Protein AF-A0A0F9MUR9-F1 (afdb_monomer_lite)

Radius of gyration: 15.4 Å; chains: 1; bounding box: 38×28×41 Å

Foldseek 3Di:
DDVLLVVLVVLLVVLLVLLVVQLVVLQVQQCPDPVRQQDWDFDDPQAQDRSDVVSVVVLVVSLVVNCVSCVVCNCLSPDGFGGDGDTDGSNVSSCRGSVSSVVSSVVSVCVSVVVD

Structure (mmCIF, N/CA/C/O backbone):
data_AF-A0A0F9MUR9-F1
#
_entry.id   AF-A0A0F9MUR9-F1
#
loop_
_atom_site.group_PDB
_atom_site.id
_atom_site.type_symbol
_atom_site.label_atom_id
_atom_site.label_alt_id
_atom_site.label_comp_id
_atom_site.label_asym_id
_atom_site.label_entity_id
_atom_site.label_seq_id
_atom_site.pdbx_PDB_ins_code
_atom_site.Cartn_x
_atom_site.Cartn_y
_atom_site.Cartn_z
_atom_site.occupancy
_atom_site.B_iso_or_equiv
_atom_site.auth_seq_id
_atom_site.auth_comp_id
_atom_site.auth_asym_id
_atom_site.auth_atom_id
_atom_site.pdbx_PDB_model_num
ATOM 1 N N . MET A 1 1 ? -16.560 13.006 21.419 1.00 48.56 1 MET A N 1
ATOM 2 C CA . MET A 1 1 ? -15.510 12.452 20.541 1.00 48.56 1 MET A CA 1
ATOM 3 C C . MET A 1 1 ? -14.579 11.623 21.405 1.00 48.56 1 MET A C 1
ATOM 5 O O . MET A 1 1 ? -13.938 12.202 22.280 1.00 48.56 1 MET A O 1
ATOM 9 N N . ASN A 1 2 ? -14.555 10.297 21.239 1.00 48.28 2 ASN A N 1
ATOM 10 C CA . ASN A 1 2 ? -13.621 9.471 22.002 1.00 48.28 2 ASN A CA 1
ATOM 11 C C . ASN A 1 2 ? -12.178 9.800 21.569 1.00 48.28 2 ASN A C 1
ATOM 13 O O . ASN A 1 2 ? -11.898 9.897 20.371 1.00 48.28 2 ASN A O 1
ATOM 17 N N . PRO A 1 3 ? -11.221 9.944 22.502 1.00 51.91 3 PRO A N 1
ATOM 18 C CA . PRO A 1 3 ? -9.810 10.156 22.160 1.00 51.91 3 PRO A CA 1
ATOM 19 C C . PRO A 1 3 ? -9.231 9.047 21.261 1.00 51.91 3 PRO A C 1
ATOM 21 O O . PRO A 1 3 ? -8.305 9.275 20.474 1.00 51.91 3 PRO A O 1
ATOM 24 N N . GLU A 1 4 ? -9.792 7.839 21.356 1.00 56.44 4 GLU A N 1
ATOM 25 C CA . GLU A 1 4 ? -9.392 6.684 20.555 1.00 56.44 4 GLU A CA 1
ATOM 26 C C . GLU A 1 4 ? -9.826 6.797 19.091 1.00 56.44 4 GLU A C 1
ATOM 28 O O . GLU A 1 4 ? -8.989 6.578 18.213 1.00 56.44 4 GLU A O 1
ATOM 33 N N . GLU A 1 5 ? -11.057 7.246 18.825 1.00 61.59 5 GLU A N 1
ATOM 34 C CA . GLU A 1 5 ? -11.555 7.561 17.474 1.00 61.59 5 GLU A CA 1
ATOM 35 C C . GLU A 1 5 ? -10.678 8.630 16.807 1.00 61.59 5 GLU A C 1
ATOM 37 O O . GLU A 1 5 ? -10.310 8.502 15.640 1.00 61.59 5 GLU A O 1
ATOM 42 N N . SER A 1 6 ? -10.232 9.636 17.572 1.00 77.25 6 SER A N 1
ATOM 43 C CA . SER A 1 6 ? -9.308 10.664 17.070 1.00 77.25 6 SER A CA 1
ATOM 44 C C . SER A 1 6 ? -7.940 10.088 16.694 1.00 77.25 6 SER A C 1
ATOM 46 O O . SER A 1 6 ? -7.337 10.512 15.709 1.00 77.25 6 SER A O 1
ATOM 48 N N . THR A 1 7 ? -7.432 9.109 17.448 1.00 89.81 7 THR A N 1
ATOM 49 C CA . THR A 1 7 ? -6.118 8.513 17.158 1.00 89.81 7 THR A CA 1
ATOM 50 C C . THR A 1 7 ? -6.185 7.542 15.980 1.00 89.81 7 THR A C 1
ATOM 52 O O . THR A 1 7 ? -5.284 7.542 15.145 1.00 89.81 7 THR A O 1
ATOM 55 N N . VAL A 1 8 ? -7.247 6.735 15.885 1.00 93.25 8 VAL A N 1
ATOM 56 C CA . VAL A 1 8 ? -7.473 5.839 14.741 1.00 93.25 8 VAL A CA 1
ATOM 57 C C . VAL A 1 8 ? -7.647 6.650 13.458 1.00 93.25 8 VAL A C 1
ATOM 59 O O . VAL A 1 8 ? -6.939 6.388 12.490 1.00 93.25 8 VAL A O 1
ATOM 62 N N . GLY A 1 9 ? -8.493 7.686 13.471 1.00 91.62 9 GLY A N 1
ATOM 63 C CA . GLY A 1 9 ? -8.688 8.563 12.315 1.00 91.62 9 GLY A CA 1
ATOM 64 C C . GLY A 1 9 ? -7.391 9.232 11.846 1.00 91.62 9 GLY A C 1
ATOM 65 O O . GLY A 1 9 ? -7.106 9.245 10.651 1.00 91.62 9 GLY A O 1
ATOM 66 N N . LYS A 1 10 ? -6.547 9.703 12.778 1.00 94.00 10 LYS A N 1
ATOM 67 C CA . LYS A 1 10 ? -5.217 10.257 12.455 1.00 94.00 10 LYS A CA 1
ATOM 68 C C . LYS A 1 10 ? -4.294 9.233 11.797 1.00 94.00 10 LYS A C 1
ATOM 70 O O . LYS A 1 10 ? -3.643 9.563 10.815 1.00 94.00 10 LYS A O 1
ATOM 75 N N . LEU A 1 11 ? -4.248 8.004 12.312 1.00 97.00 11 LEU A N 1
ATOM 76 C CA . LEU A 1 11 ? -3.419 6.939 11.739 1.00 97.00 11 LEU A CA 1
ATOM 77 C C . LEU A 1 11 ? -3.897 6.529 10.339 1.00 97.00 11 LEU A C 1
ATOM 79 O O . LEU A 1 11 ? -3.074 6.270 9.468 1.00 97.00 11 LEU A O 1
ATOM 83 N N . ILE A 1 12 ? -5.212 6.483 10.109 1.00 96.00 12 ILE A N 1
ATOM 84 C CA . ILE A 1 12 ? -5.789 6.192 8.790 1.00 96.00 12 ILE A CA 1
ATOM 85 C C . ILE A 1 12 ? -5.447 7.312 7.793 1.00 96.00 12 ILE A C 1
ATOM 87 O O . ILE A 1 12 ? -4.997 7.021 6.685 1.00 96.00 12 ILE A O 1
ATOM 91 N N . ALA A 1 13 ? -5.588 8.579 8.196 1.00 94.25 13 ALA A N 1
ATOM 92 C CA . ALA A 1 13 ? -5.202 9.725 7.371 1.00 94.25 13 ALA A CA 1
ATOM 93 C C . ALA A 1 13 ? -3.695 9.726 7.053 1.00 94.25 13 ALA A C 1
ATOM 95 O O . ALA A 1 13 ? -3.311 9.852 5.892 1.00 94.25 13 ALA A O 1
ATOM 96 N N . GLU A 1 14 ? -2.841 9.485 8.056 1.00 96.62 14 GLU A N 1
ATOM 97 C CA . GLU A 1 14 ? -1.391 9.358 7.861 1.00 96.62 14 GLU A CA 1
ATOM 98 C C . GLU A 1 14 ? -1.057 8.208 6.898 1.00 96.62 14 GLU A C 1
ATOM 100 O O . GLU A 1 14 ? -0.162 8.329 6.057 1.00 96.62 14 GLU A O 1
ATOM 105 N N . TRP A 1 15 ? -1.783 7.088 6.977 1.00 98.00 15 TRP A N 1
ATOM 106 C CA . TRP A 1 15 ? -1.577 5.975 6.056 1.00 98.00 15 TRP A CA 1
ATOM 107 C C . TRP A 1 15 ? -1.893 6.376 4.612 1.00 98.00 15 TRP A C 1
ATOM 109 O O . TRP A 1 15 ? -1.095 6.085 3.717 1.00 98.00 15 TRP A O 1
ATOM 119 N N . LEU A 1 16 ? -2.997 7.090 4.376 1.00 96.62 16 LEU A N 1
ATOM 120 C CA . LEU A 1 16 ? -3.341 7.592 3.045 1.00 96.62 16 LEU A CA 1
ATOM 121 C C . LEU A 1 16 ? -2.235 8.494 2.477 1.00 96.62 16 LEU A C 1
ATOM 123 O O . LEU A 1 16 ? -1.804 8.312 1.338 1.00 96.62 16 LEU A O 1
ATOM 127 N N . GLU A 1 17 ? -1.713 9.415 3.287 1.00 97.12 17 GLU A N 1
ATOM 128 C CA . GLU A 1 17 ? -0.604 10.285 2.887 1.00 97.12 17 GLU A CA 1
ATOM 129 C C . GLU A 1 17 ? 0.663 9.488 2.546 1.00 97.12 17 GLU A C 1
ATOM 131 O O . GLU A 1 17 ? 1.325 9.762 1.543 1.00 97.12 17 GLU A O 1
ATOM 136 N N . VAL A 1 18 ? 1.001 8.471 3.348 1.00 97.62 18 VAL A N 1
ATOM 137 C CA . VAL A 1 18 ? 2.154 7.592 3.092 1.00 97.62 18 VAL A CA 1
ATOM 138 C C . VAL A 1 18 ? 1.979 6.790 1.801 1.00 97.62 18 VAL A C 1
ATOM 140 O O . VAL A 1 18 ? 2.956 6.621 1.071 1.00 97.62 18 VAL A O 1
ATOM 143 N N . ILE A 1 19 ? 0.762 6.334 1.487 1.00 97.00 19 ILE A N 1
ATOM 144 C CA . ILE A 1 19 ? 0.438 5.664 0.217 1.00 97.00 19 ILE A CA 1
ATOM 145 C C . ILE A 1 19 ? 0.682 6.617 -0.958 1.00 97.00 19 ILE A C 1
ATOM 147 O O . ILE A 1 19 ? 1.396 6.257 -1.893 1.00 97.00 19 ILE A O 1
ATOM 151 N N . MET A 1 20 ? 0.167 7.849 -0.892 1.00 97.25 20 MET A N 1
ATOM 152 C CA . MET A 1 20 ? 0.345 8.849 -1.953 1.00 97.25 20 MET A CA 1
ATOM 153 C C . MET A 1 20 ? 1.822 9.217 -2.157 1.00 97.25 20 MET A C 1
ATOM 155 O O . MET A 1 20 ? 2.316 9.229 -3.288 1.00 97.25 20 MET A O 1
ATOM 159 N N . GLN A 1 21 ? 2.551 9.463 -1.063 1.00 97.88 21 GLN A N 1
ATOM 160 C CA . GLN A 1 21 ? 3.990 9.744 -1.097 1.00 97.88 21 GLN A CA 1
ATOM 161 C C . GLN A 1 21 ? 4.779 8.561 -1.664 1.00 97.88 21 GLN A C 1
ATOM 163 O O . GLN A 1 21 ? 5.666 8.755 -2.494 1.00 97.88 21 GLN A O 1
ATOM 168 N N . GLY A 1 22 ? 4.444 7.337 -1.251 1.00 97.62 22 GLY A N 1
ATOM 169 C CA . GLY A 1 22 ? 5.097 6.125 -1.730 1.00 97.62 22 GLY A CA 1
ATOM 170 C C . GLY A 1 22 ? 4.863 5.889 -3.218 1.00 97.62 22 GLY A C 1
ATOM 171 O O . GLY A 1 22 ? 5.808 5.558 -3.933 1.00 97.62 22 GLY A O 1
ATOM 172 N N . ALA A 1 23 ? 3.643 6.116 -3.709 1.00 97.44 23 ALA A N 1
ATOM 173 C CA . ALA A 1 23 ? 3.323 5.993 -5.127 1.00 97.44 23 ALA A CA 1
ATOM 174 C C . ALA A 1 23 ? 4.118 6.997 -5.969 1.00 97.44 23 ALA A C 1
ATOM 176 O O . ALA A 1 23 ? 4.643 6.648 -7.027 1.00 97.44 23 ALA A O 1
ATOM 177 N N . HIS A 1 24 ? 4.248 8.239 -5.498 1.00 97.81 24 HIS A N 1
ATOM 178 C CA . HIS A 1 24 ? 5.084 9.241 -6.152 1.00 97.81 24 HIS A CA 1
ATOM 179 C C . HIS A 1 24 ? 6.568 8.840 -6.132 1.00 97.81 24 HIS A C 1
ATOM 181 O O . HIS A 1 24 ? 7.192 8.726 -7.186 1.00 97.81 24 HIS A O 1
ATOM 187 N N . GLN A 1 25 ? 7.124 8.539 -4.955 1.00 98.12 25 GLN A N 1
ATOM 188 C CA . GLN A 1 25 ? 8.546 8.221 -4.806 1.00 98.12 25 GLN A CA 1
ATOM 189 C C . GLN A 1 25 ? 8.945 6.933 -5.535 1.00 98.12 25 GLN A C 1
ATOM 191 O O . GLN A 1 25 ? 10.032 6.860 -6.108 1.00 98.12 25 GLN A O 1
ATOM 196 N N . SER A 1 26 ? 8.070 5.928 -5.560 1.00 97.62 26 SER A N 1
ATOM 197 C CA . SER A 1 26 ? 8.301 4.695 -6.311 1.00 97.62 26 SER A CA 1
ATOM 198 C C . SER A 1 26 ? 8.364 4.951 -7.814 1.00 97.62 26 SER A C 1
ATOM 200 O O . SER A 1 26 ? 9.225 4.374 -8.475 1.00 97.62 26 SER A O 1
ATOM 202 N N . ARG A 1 27 ? 7.534 5.858 -8.356 1.00 97.81 27 ARG A N 1
ATOM 203 C CA . ARG A 1 27 ? 7.632 6.278 -9.766 1.00 97.81 27 ARG A CA 1
ATOM 204 C C . ARG A 1 27 ? 8.941 7.010 -10.039 1.00 97.81 27 ARG A C 1
ATOM 206 O O . ARG A 1 27 ? 9.597 6.718 -11.033 1.00 97.81 27 ARG A O 1
ATOM 213 N N . GLU A 1 28 ? 9.362 7.900 -9.144 1.00 97.88 28 GLU A N 1
ATOM 214 C CA . GLU A 1 28 ? 10.650 8.597 -9.269 1.00 97.88 28 GLU A CA 1
ATOM 215 C C . GLU A 1 28 ? 11.852 7.645 -9.179 1.00 97.88 28 GLU A C 1
ATOM 217 O O . GLU A 1 28 ? 12.851 7.838 -9.870 1.00 97.88 28 GLU A O 1
ATOM 222 N N . ASN A 1 29 ? 11.763 6.590 -8.368 1.00 96.81 29 ASN A N 1
ATOM 223 C CA . ASN A 1 29 ? 12.795 5.556 -8.296 1.00 96.81 29 ASN A CA 1
ATOM 224 C C . ASN A 1 29 ? 12.786 4.668 -9.547 1.00 96.81 29 ASN A C 1
ATOM 226 O O . ASN A 1 29 ? 13.850 4.379 -10.089 1.00 96.81 29 ASN A O 1
ATOM 230 N N . ALA A 1 30 ? 11.604 4.292 -10.043 1.00 96.31 30 ALA A N 1
ATOM 231 C CA . ALA A 1 30 ? 11.453 3.511 -11.265 1.00 96.31 30 ALA A CA 1
ATOM 232 C C . ALA A 1 30 ? 12.011 4.245 -12.490 1.00 96.31 30 ALA A C 1
ATOM 234 O O . ALA A 1 30 ? 12.726 3.643 -13.278 1.00 96.31 30 ALA A O 1
ATOM 235 N N . LYS A 1 31 ? 11.778 5.559 -12.623 1.00 96.06 31 LYS A N 1
ATOM 236 C CA . LYS A 1 31 ? 12.330 6.389 -13.715 1.00 96.06 31 LYS A CA 1
ATOM 237 C C . LYS A 1 31 ? 13.861 6.364 -13.814 1.00 96.06 31 LYS A C 1
ATOM 239 O O . LYS A 1 31 ? 14.390 6.666 -14.874 1.00 96.06 31 LYS A O 1
ATOM 244 N N . LYS A 1 32 ? 14.563 6.027 -12.728 1.00 95.25 32 LYS A N 1
A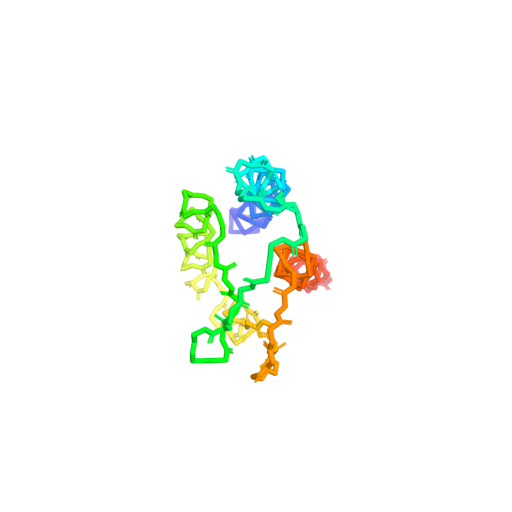TOM 245 C CA . LYS A 1 32 ? 16.034 5.936 -12.678 1.00 95.25 32 LYS A CA 1
ATOM 246 C C . LYS A 1 32 ? 16.566 4.549 -13.063 1.00 95.25 32 LYS A C 1
ATOM 248 O O . LYS A 1 32 ? 17.778 4.356 -13.085 1.00 95.25 32 LYS A O 1
ATOM 253 N N . MET A 1 33 ? 15.685 3.578 -13.301 1.00 94.50 33 MET A N 1
ATOM 254 C CA . MET A 1 33 ? 16.038 2.237 -13.779 1.00 94.50 33 MET A CA 1
ATOM 255 C C . MET A 1 33 ? 16.316 2.250 -15.291 1.00 94.50 33 MET A C 1
ATOM 257 O O . MET A 1 33 ? 15.978 3.222 -15.964 1.00 94.50 33 MET A O 1
ATOM 261 N N . SER A 1 34 ? 16.908 1.175 -15.829 1.00 91.12 34 SER A N 1
ATOM 262 C CA . SER A 1 34 ? 17.338 1.089 -17.238 1.00 91.12 34 SER A CA 1
ATOM 263 C C . SER A 1 34 ? 16.230 1.422 -18.238 1.00 91.12 34 SER A C 1
ATOM 265 O O . SER A 1 34 ? 16.448 2.241 -19.123 1.00 91.12 34 SER A O 1
ATOM 267 N N . ASP A 1 35 ? 15.037 0.856 -18.039 1.00 93.62 35 ASP A N 1
ATOM 268 C CA . ASP A 1 35 ? 13.868 1.065 -18.905 1.00 93.62 35 ASP A CA 1
ATOM 269 C C . ASP A 1 35 ? 12.790 1.905 -18.200 1.00 93.62 35 ASP A C 1
ATOM 271 O O . ASP A 1 35 ? 11.597 1.854 -18.520 1.00 93.62 35 ASP A O 1
ATOM 275 N N . GLY A 1 36 ? 13.192 2.659 -17.173 1.00 95.56 36 GLY A N 1
ATOM 276 C CA . GLY A 1 36 ? 12.289 3.479 -16.383 1.00 95.56 36 GLY A CA 1
ATOM 277 C C . GLY A 1 36 ? 11.129 2.668 -15.786 1.00 95.56 36 GLY A C 1
ATOM 278 O O . GLY A 1 36 ? 11.30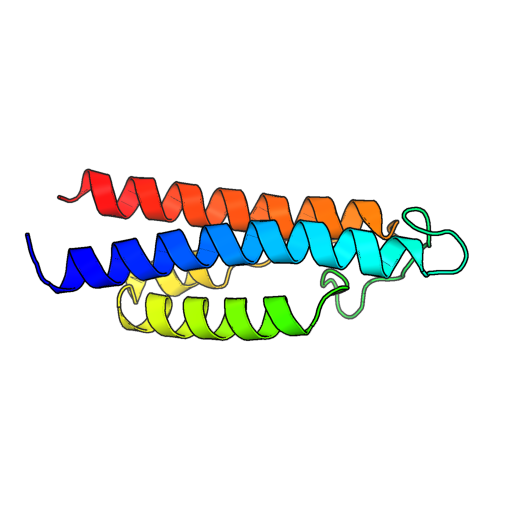3 1.577 -15.236 1.00 95.56 36 GLY A O 1
ATOM 279 N N . LEU A 1 37 ? 9.912 3.189 -15.959 1.00 94.44 37 LEU A N 1
ATOM 280 C CA . LEU A 1 37 ? 8.653 2.568 -15.526 1.00 94.44 37 LEU A CA 1
ATOM 281 C C . LEU A 1 37 ? 8.349 1.215 -16.196 1.00 94.44 37 LEU A C 1
ATOM 283 O O . LEU A 1 37 ? 7.575 0.434 -15.646 1.00 94.44 37 LEU A O 1
ATOM 287 N N . GLN A 1 38 ? 8.951 0.931 -17.352 1.00 95.69 38 GLN A N 1
ATOM 288 C CA . GLN A 1 38 ? 8.740 -0.313 -18.099 1.00 95.69 38 GLN A CA 1
ATOM 289 C C . GLN A 1 38 ? 9.747 -1.405 -17.730 1.00 95.69 38 GLN A C 1
ATOM 291 O O . GLN A 1 38 ? 9.651 -2.523 -18.237 1.00 95.69 38 GLN A O 1
ATOM 296 N N . THR A 1 39 ? 10.682 -1.114 -16.817 1.00 94.19 39 THR A N 1
ATOM 297 C CA . THR A 1 39 ? 11.664 -2.099 -16.361 1.00 94.19 39 THR A CA 1
ATOM 298 C C . THR A 1 39 ? 10.952 -3.341 -15.847 1.00 94.19 39 THR A C 1
ATOM 300 O O . THR A 1 39 ? 10.154 -3.270 -14.909 1.00 94.19 39 THR A O 1
ATOM 303 N N . ARG A 1 40 ? 11.250 -4.482 -16.469 1.00 94.88 40 ARG A N 1
ATOM 304 C CA . ARG A 1 40 ? 10.699 -5.778 -16.085 1.00 94.88 40 ARG A CA 1
ATOM 305 C C . ARG A 1 40 ? 11.399 -6.290 -14.834 1.00 94.88 40 ARG A C 1
ATOM 307 O O . ARG A 1 40 ? 12.625 -6.348 -14.769 1.00 94.88 40 ARG A O 1
ATOM 3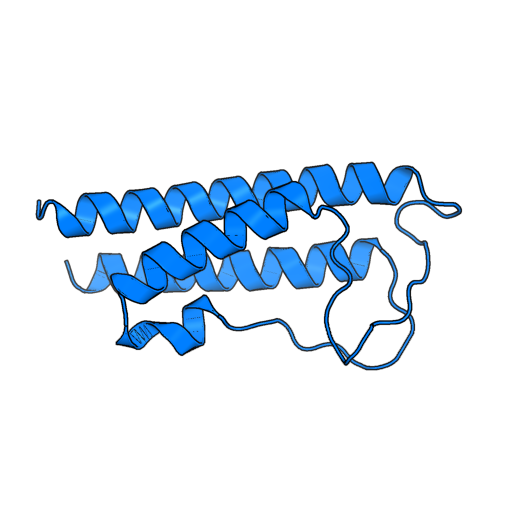14 N N . ILE A 1 41 ? 10.615 -6.648 -13.823 1.00 91.75 41 ILE A N 1
ATOM 315 C CA . ILE A 1 41 ? 11.114 -7.154 -12.547 1.00 91.75 41 ILE A CA 1
ATOM 316 C C . ILE A 1 41 ? 10.350 -8.430 -12.212 1.00 91.75 41 ILE A C 1
ATOM 318 O O . ILE A 1 41 ? 9.122 -8.425 -12.091 1.00 91.75 41 ILE A O 1
ATOM 322 N N . ARG A 1 42 ? 11.083 -9.521 -11.996 1.00 89.25 42 ARG A N 1
ATOM 323 C CA . ARG A 1 42 ? 10.492 -10.771 -11.523 1.00 89.25 42 ARG A CA 1
ATOM 324 C C . ARG A 1 42 ? 10.123 -10.671 -10.035 1.00 89.25 42 ARG A C 1
ATOM 326 O O . ARG A 1 42 ? 10.968 -10.240 -9.235 1.00 89.25 42 ARG A O 1
ATOM 333 N N . PRO A 1 43 ? 8.903 -11.061 -9.625 1.00 85.50 43 PRO A N 1
ATOM 334 C CA . PRO A 1 43 ? 8.495 -10.980 -8.231 1.00 85.50 43 PRO A CA 1
ATOM 335 C C . PRO A 1 43 ? 9.281 -11.973 -7.380 1.00 85.50 43 PRO A C 1
ATOM 337 O O . PRO A 1 43 ? 9.646 -13.065 -7.808 1.00 85.50 43 PRO A O 1
ATOM 340 N N . LYS A 1 44 ? 9.525 -11.609 -6.119 1.00 85.50 44 LYS A N 1
ATOM 341 C CA . LYS A 1 44 ? 10.169 -12.505 -5.153 1.00 85.50 44 LYS A CA 1
ATOM 342 C C . LYS A 1 44 ? 9.110 -13.045 -4.205 1.00 85.50 44 LYS A C 1
ATOM 344 O O . LYS A 1 44 ? 8.522 -12.274 -3.453 1.00 85.50 44 LYS A O 1
ATOM 349 N N . LYS A 1 45 ? 8.919 -14.370 -4.192 1.00 84.88 45 LYS A N 1
ATOM 350 C CA . LYS A 1 45 ? 7.961 -15.068 -3.309 1.00 84.88 45 LYS A CA 1
ATOM 351 C C . LYS A 1 45 ? 6.506 -14.601 -3.489 1.00 84.88 45 LYS A C 1
ATOM 353 O O . LYS A 1 45 ? 5.807 -14.444 -2.494 1.00 84.88 45 LYS A O 1
ATOM 358 N N . ASN A 1 46 ? 6.068 -14.354 -4.728 1.00 83.25 46 ASN A N 1
ATOM 359 C CA . ASN A 1 46 ? 4.717 -13.857 -5.034 1.00 83.25 46 ASN A CA 1
ATOM 360 C C . ASN A 1 46 ? 4.357 -12.584 -4.252 1.00 83.25 46 ASN A C 1
ATOM 362 O O . ASN A 1 46 ? 3.238 -12.436 -3.767 1.00 83.25 46 ASN A O 1
ATOM 366 N N . LYS A 1 47 ? 5.326 -11.673 -4.095 1.00 85.62 47 LYS A N 1
ATOM 367 C CA . LYS A 1 47 ? 5.117 -10.361 -3.480 1.00 85.62 47 LYS A CA 1
ATOM 368 C C . LYS A 1 47 ? 5.503 -9.246 -4.444 1.00 85.62 47 LYS A C 1
ATOM 370 O O . LYS A 1 47 ? 6.508 -9.398 -5.151 1.00 85.62 47 LYS A O 1
ATOM 375 N N . PRO A 1 48 ? 4.764 -8.120 -4.436 1.00 87.00 48 PRO A N 1
ATOM 376 C CA . PRO A 1 48 ? 5.146 -6.939 -5.186 1.00 87.00 48 PRO A CA 1
ATOM 377 C C . PRO A 1 48 ? 6.567 -6.496 -4.857 1.00 87.00 48 PRO A C 1
ATOM 379 O O . PRO A 1 48 ? 6.999 -6.529 -3.698 1.00 87.00 48 PRO A O 1
ATOM 382 N N . ARG A 1 49 ? 7.294 -6.030 -5.870 1.00 91.50 49 ARG A N 1
ATOM 383 C CA . ARG A 1 49 ? 8.555 -5.342 -5.640 1.00 91.50 49 ARG A CA 1
ATOM 384 C C . ARG A 1 49 ? 8.270 -3.998 -4.975 1.00 91.50 49 ARG A C 1
ATOM 386 O O . ARG A 1 49 ? 7.581 -3.154 -5.531 1.00 91.50 49 ARG A O 1
ATOM 393 N N . ILE A 1 50 ? 8.873 -3.778 -3.812 1.00 93.12 50 ILE A N 1
ATOM 394 C CA . ILE A 1 50 ? 8.886 -2.466 -3.165 1.00 93.12 50 ILE A CA 1
ATOM 395 C C . ILE A 1 50 ? 9.977 -1.615 -3.815 1.00 93.12 50 ILE A C 1
ATOM 397 O O . ILE A 1 50 ? 11.150 -1.991 -3.786 1.00 93.12 50 ILE A O 1
ATOM 401 N N . LEU A 1 51 ? 9.581 -0.491 -4.413 1.00 93.81 51 LEU A N 1
ATOM 402 C CA . LEU A 1 51 ? 10.487 0.444 -5.090 1.00 93.81 51 LEU A CA 1
ATOM 403 C C . LEU A 1 51 ? 10.832 1.665 -4.229 1.00 93.81 51 LEU A C 1
ATOM 405 O O . LEU A 1 51 ? 11.853 2.304 -4.468 1.00 93.81 51 LEU A O 1
ATOM 409 N N . ASP A 1 52 ? 10.052 1.946 -3.183 1.00 96.25 52 ASP A N 1
ATOM 410 C CA . ASP A 1 52 ? 10.407 2.882 -2.116 1.00 96.25 52 ASP A CA 1
ATOM 411 C C . ASP A 1 52 ? 10.341 2.216 -0.733 1.00 96.25 52 ASP A C 1
ATOM 413 O O . ASP A 1 52 ? 9.289 2.068 -0.108 1.00 96.25 52 ASP A O 1
ATOM 417 N N . HIS A 1 53 ? 11.509 1.828 -0.222 1.00 95.06 53 HIS A N 1
ATOM 418 C CA . HIS A 1 53 ? 11.618 1.189 1.087 1.00 95.06 53 HIS A CA 1
ATOM 419 C C . HIS A 1 53 ? 11.323 2.141 2.254 1.00 95.06 53 HIS A C 1
ATOM 421 O O . HIS A 1 53 ? 10.881 1.683 3.309 1.00 95.06 53 HIS A O 1
ATOM 427 N N . LYS A 1 54 ? 11.538 3.456 2.096 1.00 96.25 54 LYS A N 1
ATOM 428 C CA . LYS A 1 54 ? 11.354 4.418 3.191 1.00 96.25 54 LYS A CA 1
ATOM 429 C C . LYS A 1 54 ? 9.875 4.571 3.533 1.00 96.25 54 LYS A C 1
ATOM 431 O O . LYS A 1 54 ? 9.512 4.458 4.707 1.00 96.25 54 LYS A O 1
ATOM 436 N N . THR A 1 55 ? 9.018 4.797 2.536 1.00 95.69 55 THR A N 1
ATOM 437 C CA . THR A 1 55 ? 7.564 4.847 2.768 1.00 95.69 55 THR A CA 1
ATOM 438 C C . THR A 1 55 ? 7.009 3.483 3.149 1.00 95.69 55 THR A C 1
ATOM 440 O O . THR A 1 55 ? 6.171 3.427 4.041 1.00 95.69 55 THR A O 1
ATOM 443 N N . HIS A 1 56 ? 7.540 2.382 2.606 1.00 96.31 56 HIS A N 1
ATOM 444 C CA . HIS A 1 56 ? 7.137 1.034 3.019 1.00 96.31 56 HIS A CA 1
ATOM 445 C C . HIS A 1 56 ? 7.359 0.775 4.520 1.00 96.31 56 HIS A C 1
ATOM 447 O O . HIS A 1 56 ? 6.472 0.266 5.202 1.00 96.31 56 HIS A O 1
ATOM 453 N N . ILE A 1 57 ? 8.511 1.172 5.074 1.00 97.50 57 ILE A N 1
ATOM 454 C CA . ILE A 1 57 ? 8.777 1.045 6.518 1.00 97.50 57 ILE A CA 1
ATOM 455 C C . ILE A 1 57 ? 7.807 1.911 7.333 1.00 97.50 57 ILE A C 1
ATOM 457 O O . ILE A 1 57 ? 7.300 1.462 8.362 1.00 97.50 57 ILE A O 1
ATOM 461 N N . ARG A 1 58 ? 7.531 3.147 6.892 1.00 97.69 58 ARG A N 1
ATOM 462 C CA . ARG A 1 58 ? 6.547 4.025 7.552 1.00 97.69 58 ARG A CA 1
ATOM 463 C C . ARG A 1 58 ? 5.151 3.406 7.535 1.00 97.69 58 ARG A C 1
ATOM 465 O O . ARG A 1 58 ? 4.513 3.345 8.579 1.00 97.69 58 ARG A O 1
ATOM 472 N N . GLN A 1 59 ? 4.730 2.876 6.390 1.00 97.56 59 GLN A N 1
ATOM 473 C CA . GLN A 1 59 ? 3.470 2.159 6.243 1.00 97.56 59 GLN A CA 1
ATOM 474 C C . GLN A 1 59 ? 3.369 1.007 7.247 1.00 97.56 59 GLN A C 1
ATOM 476 O O . GLN A 1 59 ? 2.372 0.919 7.956 1.00 97.56 59 GLN A O 1
ATOM 481 N N . LYS A 1 60 ? 4.400 0.157 7.362 1.00 98.06 60 LYS A N 1
ATOM 482 C CA . LYS A 1 60 ? 4.389 -0.967 8.314 1.00 98.06 60 LYS A CA 1
ATOM 483 C C . LYS A 1 60 ? 4.214 -0.496 9.760 1.00 98.06 60 LYS A C 1
ATOM 485 O O . LYS A 1 60 ? 3.398 -1.058 10.476 1.00 98.06 60 LYS A O 1
ATOM 490 N N . LYS A 1 61 ? 4.871 0.597 10.164 1.00 98.31 61 LYS A N 1
ATOM 491 C CA . LYS A 1 61 ? 4.688 1.181 11.508 1.00 98.31 61 LYS A CA 1
ATOM 492 C C . LYS A 1 61 ? 3.248 1.634 11.765 1.00 98.31 61 LYS A C 1
ATOM 494 O O . LYS A 1 61 ? 2.730 1.420 12.861 1.00 98.31 61 LYS A O 1
ATOM 499 N N . ILE A 1 62 ? 2.607 2.249 10.770 1.00 98.06 62 ILE A N 1
ATOM 500 C CA . ILE A 1 62 ? 1.207 2.681 10.867 1.00 98.06 62 ILE A CA 1
ATOM 501 C C . ILE A 1 62 ? 0.279 1.462 10.922 1.00 98.06 62 ILE A C 1
ATOM 503 O O . ILE A 1 62 ? -0.592 1.404 11.787 1.00 98.06 62 ILE A O 1
ATOM 507 N N . GLN A 1 63 ? 0.513 0.454 10.074 1.00 98.12 63 GLN A N 1
ATOM 508 C CA . GLN A 1 63 ? -0.211 -0.821 10.100 1.00 98.12 63 GLN A CA 1
ATOM 509 C C . GLN A 1 63 ? -0.112 -1.493 11.475 1.00 98.12 63 GLN A C 1
ATOM 511 O O . GLN A 1 63 ? -1.136 -1.874 12.034 1.00 98.12 63 GLN A O 1
ATOM 516 N N . ASP A 1 64 ? 1.081 -1.559 12.071 1.00 98.31 64 ASP A N 1
ATOM 517 C CA . ASP A 1 64 ? 1.298 -2.130 13.405 1.00 98.31 64 ASP A CA 1
ATOM 518 C C . ASP A 1 64 ? 0.591 -1.330 14.513 1.00 98.31 64 ASP A C 1
ATOM 520 O O . ASP A 1 64 ? 0.089 -1.892 15.493 1.00 98.31 64 ASP A O 1
ATOM 524 N N . ALA A 1 65 ? 0.542 -0.001 14.392 1.00 97.50 65 ALA A N 1
ATOM 525 C CA . ALA A 1 65 ? -0.191 0.859 15.318 1.00 97.50 65 ALA A CA 1
ATOM 526 C C . ALA A 1 65 ? -1.712 0.663 15.197 1.00 97.50 65 ALA A C 1
ATOM 528 O O . ALA A 1 65 ?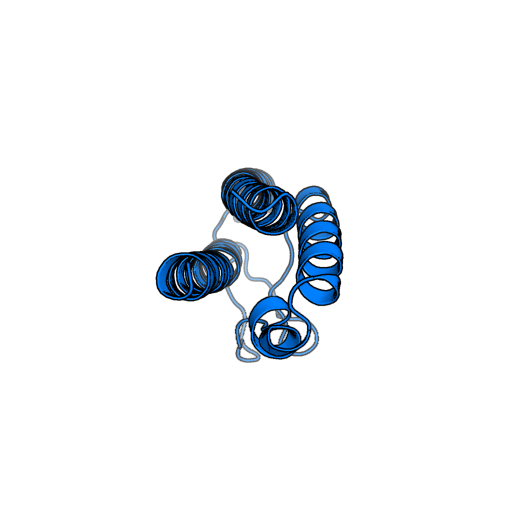 -2.384 0.466 16.212 1.00 97.50 65 ALA A O 1
ATOM 529 N N . LEU A 1 66 ? -2.242 0.646 13.971 1.00 96.75 66 LEU A N 1
ATOM 530 C CA . LEU A 1 66 ? -3.657 0.397 13.695 1.00 96.75 66 LEU A CA 1
ATOM 531 C C . LEU A 1 66 ? -4.077 -1.003 14.135 1.00 96.75 66 LEU A C 1
ATOM 533 O O . LEU A 1 66 ? -5.080 -1.145 14.819 1.00 96.75 66 LEU A O 1
ATOM 537 N N . ALA A 1 67 ? -3.282 -2.028 13.839 1.00 97.31 67 ALA A N 1
ATOM 538 C CA . ALA A 1 67 ? -3.548 -3.416 14.211 1.00 97.31 67 ALA A CA 1
ATOM 539 C C . ALA A 1 67 ? -3.614 -3.647 15.729 1.00 97.31 67 ALA A C 1
ATOM 541 O O . ALA A 1 67 ? -4.255 -4.597 16.179 1.00 97.31 67 ALA A O 1
ATOM 542 N N . ARG A 1 68 ? -2.937 -2.813 16.530 1.00 96.75 68 ARG A N 1
ATOM 543 C CA . ARG A 1 68 ? -3.050 -2.844 17.997 1.00 96.75 68 ARG A CA 1
ATOM 544 C C . ARG A 1 68 ? -4.356 -2.227 18.491 1.00 96.75 68 ARG A C 1
ATOM 546 O O . ARG A 1 68 ? -4.889 -2.702 19.484 1.00 96.75 68 ARG A O 1
ATOM 553 N N . LYS A 1 69 ? -4.856 -1.199 17.803 1.00 94.06 69 LYS A N 1
ATOM 554 C CA . LYS A 1 69 ? -6.111 -0.507 18.140 1.00 94.06 69 LYS A CA 1
ATOM 555 C C . LYS A 1 69 ? -7.352 -1.195 17.571 1.00 94.06 69 LYS A C 1
ATOM 557 O O . LYS A 1 69 ? -8.408 -1.133 18.179 1.00 94.06 69 LYS A O 1
ATOM 562 N N . LEU A 1 70 ? -7.212 -1.859 16.427 1.00 94.31 70 LEU A N 1
ATOM 563 C CA . LEU A 1 70 ? -8.275 -2.529 15.681 1.00 94.31 70 LEU A CA 1
ATOM 564 C C . LEU A 1 70 ? -7.906 -4.010 15.480 1.00 94.31 70 LEU A C 1
ATOM 566 O O . LEU A 1 70 ? -7.642 -4.437 14.350 1.00 94.31 70 LEU A O 1
ATOM 570 N N . PRO A 1 71 ? -7.816 -4.807 16.564 1.00 95.56 71 PRO A N 1
ATOM 571 C CA . PRO A 1 71 ? -7.343 -6.187 16.489 1.00 95.56 71 PRO A CA 1
ATOM 572 C C . PRO A 1 71 ? -8.203 -7.067 15.572 1.00 95.56 71 PRO A C 1
ATOM 574 O O . PRO A 1 71 ? -7.647 -7.900 14.852 1.00 95.56 71 PRO A O 1
ATOM 577 N N . ASP A 1 72 ? -9.515 -6.831 15.524 1.00 95.38 72 ASP A N 1
ATOM 578 C CA . ASP A 1 72 ? -10.453 -7.582 14.678 1.00 95.38 72 ASP A CA 1
ATOM 579 C C . ASP A 1 72 ? -10.242 -7.317 13.180 1.00 95.38 72 ASP A C 1
ATOM 581 O O . ASP A 1 72 ? -10.547 -8.158 12.334 1.00 95.38 72 ASP A O 1
ATOM 585 N N . LEU A 1 73 ? -9.626 -6.181 12.835 1.00 96.69 73 LEU A N 1
ATOM 586 C CA . LEU A 1 73 ? -9.343 -5.777 11.457 1.00 96.69 73 LEU A CA 1
ATOM 587 C C . LEU A 1 73 ? -7.905 -6.093 11.021 1.00 96.69 73 LEU A C 1
ATOM 589 O O . LEU A 1 73 ? -7.514 -5.746 9.907 1.00 96.69 73 LEU A O 1
ATOM 593 N N . LYS A 1 74 ? -7.110 -6.804 11.837 1.00 97.50 74 LYS A N 1
ATOM 594 C CA . LYS A 1 74 ? -5.713 -7.171 11.516 1.00 97.50 74 LYS A CA 1
ATOM 595 C C . LYS A 1 74 ? -5.550 -7.811 10.140 1.00 97.50 74 LYS A C 1
ATOM 597 O O . LYS A 1 74 ? -4.613 -7.477 9.420 1.00 97.50 74 LYS A O 1
ATOM 602 N N . LYS A 1 75 ? -6.456 -8.721 9.766 1.00 97.56 75 LYS A N 1
ATOM 603 C CA . LYS A 1 75 ? -6.410 -9.400 8.460 1.00 97.56 75 LYS A CA 1
ATOM 604 C C . LYS A 1 75 ? -6.566 -8.418 7.297 1.00 97.56 75 LYS A C 1
ATOM 606 O O . LYS A 1 75 ? -5.869 -8.557 6.300 1.00 97.56 75 LYS A O 1
ATOM 611 N N . LEU A 1 76 ? -7.442 -7.422 7.439 1.00 97.56 76 LEU A N 1
ATOM 612 C CA . LEU A 1 76 ? -7.622 -6.359 6.450 1.00 97.56 76 LEU A CA 1
ATOM 613 C C . LEU A 1 76 ? -6.387 -5.449 6.407 1.00 97.56 76 LEU A C 1
ATOM 615 O O . LEU A 1 76 ? -5.824 -5.237 5.335 1.00 97.56 76 LEU A O 1
ATOM 619 N N . ILE A 1 77 ? -5.923 -4.985 7.573 1.00 97.94 77 ILE A N 1
ATOM 620 C CA . ILE A 1 77 ? -4.780 -4.068 7.715 1.00 97.94 77 ILE A CA 1
ATOM 621 C C . ILE A 1 77 ? -3.502 -4.656 7.102 1.00 97.94 77 ILE A C 1
ATOM 623 O O . ILE A 1 77 ? -2.778 -3.951 6.401 1.00 97.94 77 ILE A O 1
ATOM 627 N N . TYR A 1 78 ? -3.228 -5.942 7.332 1.00 97.44 78 TYR A N 1
ATOM 628 C CA . TYR A 1 78 ? -2.044 -6.627 6.803 1.00 97.44 78 TYR A CA 1
ATOM 629 C C . TYR A 1 78 ? -2.272 -7.355 5.482 1.00 97.44 78 TYR A C 1
ATOM 631 O O . TYR A 1 78 ? -1.373 -8.068 5.035 1.00 97.44 78 TYR A O 1
ATOM 639 N N . SER A 1 79 ? -3.437 -7.202 4.852 1.00 96.12 79 SER A N 1
ATOM 640 C CA . SER A 1 79 ? -3.658 -7.792 3.535 1.00 96.12 79 SER A CA 1
ATOM 641 C C . SER A 1 79 ? -2.598 -7.290 2.545 1.00 96.12 79 SER A C 1
ATOM 643 O O . SER A 1 79 ? -2.170 -6.132 2.591 1.00 96.12 79 SER A O 1
ATOM 645 N N . GLU A 1 80 ? -2.140 -8.178 1.670 1.00 92.81 80 GLU A N 1
ATOM 646 C CA . GLU A 1 80 ? -1.175 -7.874 0.612 1.00 92.81 80 GLU A CA 1
ATOM 647 C C . GLU A 1 80 ? -1.833 -8.189 -0.738 1.00 92.81 80 GLU A C 1
ATOM 649 O O . GLU A 1 80 ? -2.622 -9.138 -0.813 1.00 92.81 80 GLU A O 1
ATOM 654 N N . PRO A 1 81 ? -1.544 -7.417 -1.798 1.00 93.12 81 PRO A N 1
ATOM 655 C CA . PRO A 1 81 ? -2.048 -7.738 -3.124 1.00 93.12 81 PRO A CA 1
ATOM 656 C C . PRO A 1 81 ? -1.427 -9.046 -3.623 1.00 93.12 81 PRO A C 1
ATOM 658 O O . PRO A 1 81 ? -0.247 -9.330 -3.390 1.00 93.12 81 PRO A O 1
ATOM 661 N N . ALA A 1 82 ? -2.226 -9.835 -4.335 1.00 89.06 82 ALA A N 1
ATOM 662 C CA . ALA A 1 82 ? -1.755 -11.045 -4.988 1.00 89.06 82 ALA A CA 1
ATOM 663 C C . ALA A 1 82 ? -1.028 -10.696 -6.290 1.00 89.06 82 ALA A C 1
ATOM 665 O O . ALA A 1 82 ? -1.470 -9.831 -7.043 1.00 89.06 82 ALA A O 1
ATOM 666 N N . ILE A 1 83 ? 0.064 -11.404 -6.571 1.00 89.75 83 ILE A N 1
ATOM 667 C CA . ILE A 1 83 ? 0.791 -11.284 -7.832 1.00 89.75 83 ILE A CA 1
ATOM 668 C C . ILE A 1 83 ? 1.165 -12.669 -8.355 1.00 89.75 83 ILE A C 1
ATOM 670 O O . ILE A 1 83 ? 1.464 -13.586 -7.587 1.00 89.75 83 ILE A O 1
ATOM 674 N N . THR A 1 84 ? 1.135 -12.820 -9.672 1.00 87.69 84 THR A N 1
ATOM 675 C CA . THR A 1 84 ? 1.511 -14.044 -10.386 1.00 87.69 84 THR A CA 1
ATOM 676 C C . THR A 1 84 ? 3.002 -14.052 -10.736 1.00 87.69 84 THR A C 1
ATOM 678 O O . THR A 1 84 ? 3.587 -12.989 -10.937 1.00 87.69 84 THR A O 1
ATOM 681 N N . ASP A 1 85 ? 3.606 -15.237 -10.880 1.00 85.56 85 ASP A N 1
ATOM 682 C CA . ASP A 1 85 ? 5.049 -15.425 -11.154 1.00 85.56 85 ASP A CA 1
ATOM 683 C C . ASP A 1 85 ? 5.440 -15.202 -12.632 1.00 85.56 85 ASP A C 1
ATOM 685 O O . ASP A 1 85 ? 6.090 -16.035 -13.258 1.00 85.56 85 ASP A O 1
ATOM 689 N N . HIS A 1 86 ? 5.018 -14.078 -13.211 1.00 88.19 86 HIS A N 1
ATOM 690 C CA . HIS A 1 86 ? 5.565 -13.573 -14.474 1.00 88.19 86 HIS A CA 1
ATOM 691 C C . HIS A 1 86 ? 6.336 -12.274 -14.229 1.00 88.19 86 HIS A C 1
ATOM 693 O O . HIS A 1 86 ? 6.354 -11.768 -13.110 1.00 88.19 86 HIS A O 1
ATOM 699 N N . ASP A 1 87 ? 6.991 -11.733 -15.254 1.00 90.94 87 ASP A N 1
ATOM 700 C CA . ASP A 1 87 ? 7.711 -10.465 -15.142 1.00 90.94 87 ASP A CA 1
ATOM 701 C C . ASP A 1 87 ? 6.748 -9.285 -15.290 1.00 90.94 87 ASP A C 1
ATOM 703 O O . ASP A 1 87 ? 6.120 -9.104 -16.332 1.00 90.94 87 ASP A O 1
ATOM 707 N N . TRP A 1 88 ? 6.665 -8.454 -14.255 1.00 93.88 88 TRP A N 1
ATOM 708 C CA . TRP A 1 88 ? 5.822 -7.256 -14.241 1.00 93.88 88 TRP A CA 1
ATOM 709 C C . TRP A 1 88 ? 6.675 -6.024 -14.519 1.00 93.88 88 TRP A C 1
ATOM 711 O O . TRP A 1 88 ? 7.860 -5.987 -14.177 1.00 93.88 88 TRP A O 1
ATOM 721 N N . GLY A 1 89 ? 6.088 -5.009 -15.149 1.00 95.06 89 GLY A N 1
ATOM 722 C CA . GLY A 1 89 ? 6.710 -3.695 -15.249 1.00 95.06 89 GLY A CA 1
ATOM 723 C C . GLY A 1 89 ? 6.777 -3.014 -13.882 1.00 95.06 89 GLY A C 1
ATOM 724 O O . GLY A 1 89 ? 5.947 -3.252 -13.003 1.00 95.06 89 GLY A O 1
ATOM 725 N N . ALA A 1 90 ? 7.760 -2.135 -13.691 1.00 95.00 90 ALA A N 1
ATOM 726 C CA . ALA A 1 90 ? 7.868 -1.330 -12.478 1.00 95.00 90 ALA A CA 1
ATOM 727 C C . ALA A 1 90 ? 6.588 -0.513 -12.215 1.00 95.00 90 ALA A C 1
ATOM 729 O O . ALA A 1 90 ? 6.180 -0.397 -11.062 1.00 95.00 90 ALA A O 1
ATOM 730 N N . ASN A 1 91 ? 5.926 -0.001 -13.261 1.00 96.25 91 ASN A N 1
ATOM 731 C CA . ASN A 1 91 ? 4.636 0.682 -13.127 1.00 96.25 91 ASN A CA 1
ATOM 732 C C . ASN A 1 91 ? 3.526 -0.242 -12.613 1.00 96.25 91 ASN A C 1
ATOM 734 O O . ASN A 1 91 ? 2.812 0.140 -11.691 1.00 96.25 91 ASN A O 1
ATOM 738 N N . ASP A 1 92 ? 3.442 -1.465 -13.138 1.00 95.06 92 ASP A N 1
ATOM 739 C CA . ASP A 1 92 ? 2.416 -2.435 -12.744 1.00 95.06 92 ASP A CA 1
ATOM 740 C C . ASP A 1 92 ? 2.531 -2.772 -11.244 1.00 95.06 92 ASP A C 1
ATOM 742 O O . ASP A 1 92 ? 1.531 -2.851 -10.532 1.00 95.06 92 ASP A O 1
ATOM 746 N N . TYR A 1 93 ? 3.760 -2.898 -10.721 1.00 94.62 93 TYR A N 1
ATOM 747 C CA . TYR A 1 93 ? 3.990 -3.065 -9.280 1.00 94.62 93 TYR A CA 1
ATOM 748 C C . TYR A 1 93 ? 3.509 -1.875 -8.452 1.00 94.62 93 TYR A C 1
ATOM 750 O O . TYR A 1 93 ? 2.978 -2.069 -7.358 1.00 94.62 93 TYR A O 1
ATOM 758 N N . ILE A 1 94 ? 3.749 -0.655 -8.937 1.00 96.12 94 ILE A N 1
ATOM 759 C CA . ILE A 1 94 ? 3.368 0.579 -8.247 1.00 96.12 94 ILE A CA 1
ATOM 760 C C . ILE A 1 94 ? 1.846 0.663 -8.173 1.00 96.12 94 ILE A C 1
ATOM 762 O O . ILE A 1 94 ? 1.305 0.846 -7.085 1.00 96.12 94 ILE A O 1
ATOM 766 N N . GLU A 1 95 ? 1.162 0.503 -9.303 1.00 96.06 95 GLU A N 1
ATOM 767 C CA . GLU A 1 95 ? -0.299 0.564 -9.374 1.00 96.06 95 GLU A CA 1
ATOM 768 C C . GLU A 1 95 ? -0.922 -0.506 -8.481 1.00 96.06 95 GLU A C 1
ATOM 770 O O . GLU A 1 95 ? -1.607 -0.165 -7.518 1.00 96.06 95 GLU A O 1
ATOM 775 N N . LEU A 1 96 ? -0.551 -1.776 -8.671 1.00 95.50 96 LEU A N 1
ATOM 776 C CA . LEU A 1 96 ? -1.077 -2.885 -7.876 1.00 95.50 96 LEU A CA 1
ATOM 777 C C . LEU A 1 96 ? -0.893 -2.671 -6.365 1.00 95.50 96 LEU A C 1
ATOM 779 O O . LEU A 1 96 ? -1.818 -2.888 -5.580 1.00 95.50 96 LEU A O 1
ATOM 783 N N . TYR A 1 97 ? 0.307 -2.268 -5.934 1.00 96.06 97 TYR A N 1
ATOM 784 C CA . TYR A 1 97 ? 0.613 -2.108 -4.513 1.00 96.06 97 TYR A CA 1
ATOM 785 C C . TYR A 1 97 ? -0.158 -0.942 -3.888 1.00 96.06 97 TYR A C 1
ATOM 787 O O . TYR A 1 97 ? -0.783 -1.107 -2.836 1.00 96.06 97 TYR A O 1
ATOM 795 N N . TYR A 1 98 ? -0.107 0.242 -4.500 1.00 97.12 98 TYR A N 1
ATOM 796 C CA . TYR A 1 98 ? -0.679 1.443 -3.893 1.00 97.12 98 TYR A CA 1
ATOM 797 C C . TYR A 1 98 ? -2.200 1.527 -4.069 1.00 97.12 98 TYR A C 1
ATOM 799 O O . TYR A 1 98 ? -2.870 2.030 -3.166 1.00 97.12 98 TYR A O 1
ATOM 807 N N . GLU A 1 99 ? -2.776 0.978 -5.142 1.00 96.69 99 GLU A N 1
ATOM 808 C CA . GLU A 1 99 ? -4.234 0.855 -5.283 1.00 96.69 99 GLU A CA 1
ATOM 809 C C . GLU A 1 99 ? -4.820 -0.105 -4.249 1.00 96.69 99 GLU A C 1
ATOM 811 O O . GLU A 1 99 ? -5.786 0.247 -3.568 1.00 96.69 99 GLU A O 1
ATOM 816 N N . HIS A 1 100 ? -4.193 -1.271 -4.039 1.00 97.69 100 HIS A N 1
ATOM 817 C CA . HIS A 1 100 ? -4.618 -2.217 -3.000 1.00 97.69 100 HIS A CA 1
ATOM 818 C C . HIS A 1 100 ? -4.705 -1.542 -1.632 1.00 97.69 100 HIS A C 1
ATOM 820 O O . HIS A 1 100 ? -5.729 -1.621 -0.953 1.00 97.69 100 HIS A O 1
ATOM 826 N N . TYR A 1 101 ? -3.652 -0.827 -1.228 1.00 97.75 101 TYR A N 1
ATOM 827 C CA . TYR A 1 101 ? -3.652 -0.162 0.073 1.00 97.75 101 TYR A CA 1
ATOM 828 C C . TYR A 1 101 ? -4.570 1.061 0.141 1.00 97.75 101 TYR A C 1
ATOM 830 O O . TYR A 1 101 ? -5.090 1.349 1.217 1.00 97.75 101 TYR A O 1
ATOM 838 N N . THR A 1 102 ? -4.843 1.727 -0.984 1.00 97.50 102 THR A N 1
ATOM 839 C CA . THR A 1 102 ? -5.869 2.780 -1.054 1.00 97.50 102 THR A CA 1
ATOM 840 C C . THR A 1 102 ? -7.250 2.201 -0.739 1.00 97.50 102 THR A C 1
ATOM 842 O O . THR A 1 102 ? -7.962 2.743 0.103 1.00 97.50 102 THR A O 1
ATOM 845 N N . ILE A 1 103 ? -7.591 1.046 -1.323 1.00 97.69 103 ILE A N 1
ATOM 846 C CA . ILE A 1 103 ? -8.849 0.332 -1.052 1.00 97.69 103 ILE A CA 1
ATOM 847 C C . ILE A 1 103 ? -8.919 -0.129 0.410 1.00 97.69 103 ILE A C 1
ATOM 849 O O . ILE A 1 103 ? -9.964 -0.014 1.049 1.00 97.69 103 ILE A O 1
ATOM 853 N N . VAL A 1 104 ? -7.818 -0.644 0.969 1.00 97.94 104 VAL A N 1
ATOM 854 C CA . VAL A 1 104 ? -7.757 -1.030 2.391 1.00 97.94 104 VAL A CA 1
ATOM 855 C C . VAL A 1 104 ? -8.057 0.166 3.295 1.00 97.94 104 VAL A C 1
ATOM 857 O O . VAL A 1 104 ? -8.880 0.048 4.200 1.00 97.94 104 VAL A O 1
ATOM 860 N N . VAL A 1 105 ? -7.431 1.318 3.040 1.00 96.94 105 VAL A N 1
ATOM 861 C CA . VAL A 1 105 ? -7.656 2.549 3.811 1.00 96.94 105 VAL A CA 1
ATOM 862 C C . VAL 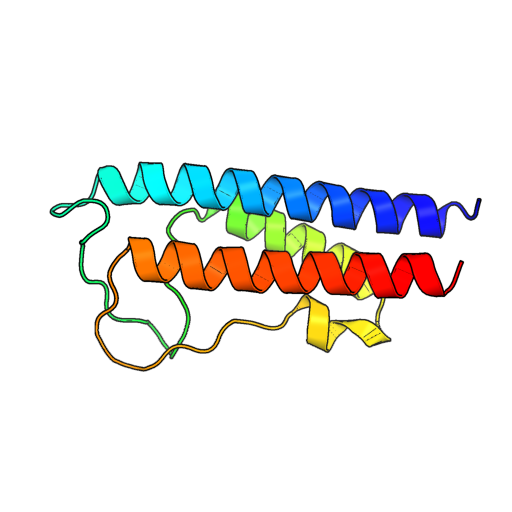A 1 105 ? -9.096 3.044 3.675 1.00 96.94 105 VAL A C 1
ATOM 864 O O . VAL A 1 105 ? -9.712 3.355 4.689 1.00 96.94 105 VAL A O 1
ATOM 867 N N . GLN A 1 106 ? -9.666 3.049 2.467 1.00 95.62 106 GLN A N 1
ATOM 868 C CA . GLN A 1 1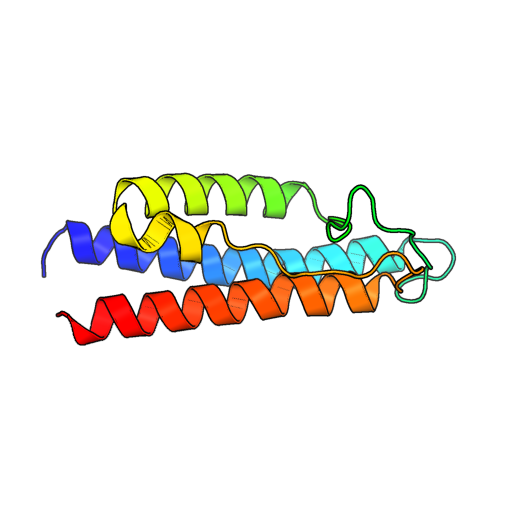06 ? -11.068 3.430 2.240 1.00 95.62 106 GLN A CA 1
ATOM 869 C C . GLN A 1 106 ? -12.039 2.551 3.035 1.00 95.62 106 GLN A C 1
ATOM 871 O O . GLN A 1 106 ? -12.890 3.071 3.753 1.00 95.62 106 GLN A O 1
ATOM 876 N N . LYS A 1 107 ? -11.852 1.226 3.004 1.00 95.69 107 LYS A N 1
ATOM 877 C CA . LYS A 1 107 ? -12.658 0.292 3.806 1.00 95.69 107 LYS A CA 1
ATOM 878 C C . LYS A 1 107 ? -12.523 0.552 5.305 1.00 95.69 107 LYS A C 1
ATOM 880 O O . LYS A 1 107 ? -13.505 0.470 6.034 1.00 95.69 107 LYS A O 1
ATOM 885 N N . LEU A 1 108 ? -11.315 0.860 5.782 1.00 94.81 108 LEU A N 1
ATOM 886 C CA . LEU A 1 108 ? -11.101 1.207 7.189 1.00 94.81 108 LEU A CA 1
ATOM 887 C C . LEU A 1 108 ? -11.815 2.509 7.565 1.00 94.81 108 LEU A C 1
ATOM 889 O O . LEU A 1 108 ? -12.415 2.557 8.637 1.00 94.81 108 LEU A O 1
ATOM 893 N N . CYS A 1 109 ? -11.795 3.528 6.700 1.00 91.81 109 CYS A N 1
ATOM 894 C CA . CYS A 1 109 ? -12.586 4.744 6.895 1.00 91.81 109 CYS A CA 1
ATOM 895 C C . CYS A 1 109 ? -14.070 4.401 7.048 1.00 91.81 109 CYS A C 1
ATOM 897 O O . CYS A 1 109 ? -14.654 4.749 8.064 1.00 91.81 109 CYS A O 1
ATOM 899 N N . GLU A 1 110 ? -14.655 3.668 6.097 1.00 91.19 110 GLU A N 1
ATOM 900 C CA . GLU A 1 110 ? -16.081 3.304 6.113 1.00 91.19 110 GLU A CA 1
ATOM 901 C C . GLU A 1 110 ? -16.480 2.534 7.376 1.00 91.19 110 GLU A C 1
ATOM 903 O O . GLU A 1 110 ? -17.480 2.860 8.014 1.00 91.19 110 GLU A O 1
ATOM 908 N N . ILE A 1 111 ? -15.686 1.534 7.773 1.00 90.94 111 ILE A N 1
ATOM 909 C CA . ILE A 1 111 ? -15.960 0.732 8.972 1.00 90.94 111 ILE A CA 1
ATOM 910 C C . ILE A 1 111 ? -15.887 1.599 10.230 1.00 90.94 111 ILE A C 1
ATOM 912 O O . ILE A 1 111 ? -16.713 1.455 11.124 1.00 90.94 111 ILE A O 1
ATOM 916 N N . THR A 1 112 ? -14.904 2.494 10.322 1.00 86.12 112 THR A N 1
ATOM 917 C CA . THR A 1 112 ? -14.692 3.295 11.537 1.00 86.12 112 THR A CA 1
ATOM 918 C C . THR A 1 112 ? -15.635 4.490 11.649 1.00 86.12 112 THR A C 1
ATOM 920 O O . THR A 1 112 ? -15.900 4.925 12.764 1.00 86.12 112 THR A O 1
ATOM 923 N N . THR A 1 113 ? -16.182 4.996 10.539 1.00 77.19 113 THR A N 1
ATOM 924 C CA . THR A 1 113 ? -17.193 6.065 10.545 1.00 77.19 113 THR A CA 1
ATOM 925 C C . THR A 1 113 ? -18.624 5.547 10.650 1.00 77.19 113 THR A C 1
ATOM 927 O O . THR A 1 113 ? -19.473 6.261 11.166 1.00 77.19 113 THR A O 1
ATOM 930 N N . SER A 1 114 ? -18.909 4.319 10.201 1.00 61.38 114 SER A N 1
ATOM 931 C CA . SER A 1 114 ? -20.260 3.727 10.271 1.00 61.38 114 SER A CA 1
ATOM 932 C C . SER A 1 114 ? -20.631 3.187 11.658 1.00 61.38 114 SER A C 1
ATOM 934 O O . SER A 1 114 ? -21.778 2.815 11.886 1.00 61.38 114 SER A O 1
ATOM 936 N N . VAL A 1 115 ? -19.659 3.097 12.569 1.00 55.00 115 VAL A N 1
ATOM 937 C CA . VAL A 1 115 ? -19.827 2.580 13.940 1.00 55.00 115 VAL A CA 1
ATOM 938 C C . VAL A 1 115 ? -19.843 3.728 14.972 1.00 55.00 115 VAL A C 1
ATOM 940 O O . VAL A 1 115 ? -19.947 3.470 16.170 1.00 55.00 115 VAL A O 1
ATOM 943 N N . GLY A 1 116 ? -19.749 4.986 14.516 1.00 42.50 116 GLY A N 1
ATOM 944 C CA . GLY A 1 116 ? -19.719 6.200 15.344 1.00 42.50 116 GLY A CA 1
ATOM 945 C C . GLY A 1 116 ? -21.008 7.011 15.325 1.00 42.50 116 GLY A C 1
ATOM 946 O O . GLY A 1 116 ? -21.762 6.916 14.332 1.00 42.50 116 GLY A O 1
#

Organism: NCBI:txid412755

Secondary structure (DSSP, 8-state):
--HHHHHHHHHHHHHHHHHHHHHHHHHHHHTTSTTGGG-EEPPBTTBPPPS-HHHHHHHHHHHHHHHHH-GGGHHHHT------SSPEEHHHHHHHHHHHHHHHHHHHHHHHHTT-

Sequence (116 aa):
MNPEESTVGKLIAEWLEVIMQGAHQSRENAKKMSDGLQTRIRPKKNKPRILDHKTHIRQKKIQDALARKLPDLKKLIYSEPAITDHDWGANDYIELYYEHYTIVVQKLCEITTSVG

pLDDT: mean 91.52, std 11.33, range [42.5, 98.31]